Protein AF-A0A1L9B8S0-F1 (afdb_monomer)

Organism: NCBI:txid83449

Mean predicted aligned error: 11.16 Å

Radius of gyration: 23.56 Å; Cα contacts (8 Å, |Δi|>4): 70; chains: 1; bounding box: 47×34×76 Å

Solvent-accessible surface area (backbone atoms only — not comparable to full-atom values): 9279 Å² total; per-residue (Å²): 137,84,84,79,49,59,50,55,53,52,60,73,40,27,74,83,53,65,57,48,71,72,52,49,56,52,44,53,54,46,42,52,53,48,50,60,65,37,48,60,44,51,52,51,46,51,51,54,50,53,52,48,55,66,72,64,54,72,82,79,88,79,77,95,67,94,70,94,75,85,87,81,92,72,88,76,75,82,91,66,52,74,70,53,55,52,51,51,52,47,57,49,50,56,51,52,55,49,48,50,51,42,52,49,52,48,51,52,51,42,52,53,48,46,54,60,50,52,72,73,45,52,84,83,35,44,64,61,53,51,51,56,44,49,53,52,53,48,54,49,50,50,52,48,51,54,48,52,50,32,60,73,70,64,68,124

Sequence (156 aa):
MAFTSSLAVLLEHREELALTPPQVERFEQLDFTLREKNAVLQHELESLRAQARKNNRPWHGGYQGGGSHDVHGGKGGSMSGPADEDQQKLRRRERLERMEATLRAMQDNDSQAYLAAEELMTDAQKPRARELFSQERENLLEQLNAMHYQIRKGDY

pLDDT: mean 76.0, std 18.92, range [34.22, 93.69]

Structure (mmCIF, N/CA/C/O backbone):
data_AF-A0A1L9B8S0-F1
#
_entry.id   AF-A0A1L9B8S0-F1
#
loop_
_atom_site.group_PDB
_atom_site.id
_atom_site.type_symbol
_atom_site.label_atom_id
_atom_site.label_alt_id
_atom_site.label_comp_id
_atom_site.label_asym_id
_atom_site.label_entity_id
_atom_site.label_seq_id
_atom_site.pdbx_PDB_ins_code
_atom_site.Cartn_x
_atom_site.Cartn_y
_atom_site.Cartn_z
_atom_site.occupancy
_atom_site.B_iso_or_equiv
_atom_site.auth_seq_id
_atom_site.auth_comp_id
_atom_site.auth_asym_id
_atom_site.auth_atom_id
_atom_site.pdbx_PDB_model_num
ATOM 1 N N . MET A 1 1 ? -2.811 -8.227 -11.567 1.00 45.38 1 MET A N 1
ATOM 2 C CA . MET A 1 1 ? -2.557 -8.355 -10.120 1.00 45.38 1 MET A CA 1
ATOM 3 C C . MET A 1 1 ? -3.154 -7.133 -9.465 1.00 45.38 1 MET A C 1
ATOM 5 O O . MET A 1 1 ? -2.765 -6.034 -9.845 1.00 45.38 1 MET A O 1
ATOM 9 N N . ALA A 1 2 ? -4.154 -7.322 -8.609 1.00 55.81 2 ALA A N 1
ATOM 10 C CA . ALA A 1 2 ? -4.723 -6.242 -7.816 1.00 55.81 2 ALA A CA 1
ATOM 11 C C . ALA A 1 2 ? -3.904 -6.150 -6.526 1.00 55.81 2 ALA A C 1
ATOM 13 O O . ALA A 1 2 ? -3.724 -7.158 -5.852 1.00 55.81 2 ALA A O 1
ATOM 14 N N . PHE A 1 3 ? -3.352 -4.976 -6.247 1.00 65.62 3 PHE A N 1
ATOM 15 C CA . PHE A 1 3 ? -2.741 -4.675 -4.959 1.00 65.62 3 PHE A CA 1
ATOM 16 C C . PHE A 1 3 ? -3.883 -4.536 -3.952 1.00 65.62 3 PHE A C 1
ATOM 18 O O . PHE A 1 3 ? -4.705 -3.630 -4.102 1.00 65.62 3 PHE A O 1
ATOM 25 N N . THR A 1 4 ? -3.982 -5.447 -2.991 1.00 73.75 4 THR A N 1
ATOM 26 C CA . THR A 1 4 ? -4.880 -5.295 -1.844 1.00 73.75 4 THR A CA 1
ATOM 27 C C . THR A 1 4 ? -4.254 -4.285 -0.892 1.00 73.75 4 THR A C 1
ATOM 29 O O . THR A 1 4 ? -3.106 -4.444 -0.487 1.00 73.75 4 THR A O 1
ATOM 32 N N . SER A 1 5 ? -4.967 -3.194 -0.600 1.00 83.75 5 SER A N 1
ATOM 33 C CA . SER A 1 5 ? -4.507 -2.224 0.394 1.00 83.75 5 SER A CA 1
ATOM 34 C C . SER A 1 5 ? -4.571 -2.841 1.787 1.00 83.75 5 SER A C 1
ATOM 36 O O . SER A 1 5 ? -5.464 -3.638 2.084 1.00 83.75 5 SER A O 1
ATOM 38 N N . SER A 1 6 ? -3.670 -2.423 2.671 1.00 84.44 6 SER A N 1
ATOM 39 C CA . SER A 1 6 ? -3.733 -2.807 4.086 1.00 84.44 6 SER A CA 1
ATOM 40 C C . SER A 1 6 ? -5.081 -2.469 4.721 1.00 84.44 6 SER A C 1
ATOM 42 O O . SER A 1 6 ? -5.609 -3.238 5.520 1.00 84.44 6 SER A O 1
ATOM 44 N N . LEU A 1 7 ? -5.678 -1.342 4.328 1.00 88.19 7 LEU A N 1
ATOM 45 C CA . LEU A 1 7 ? -6.996 -0.929 4.802 1.00 88.19 7 LEU A CA 1
ATOM 46 C C . LEU A 1 7 ? -8.118 -1.854 4.332 1.00 88.19 7 LEU A C 1
ATOM 48 O O . LEU A 1 7 ? -9.012 -2.146 5.123 1.00 88.19 7 LEU A O 1
ATOM 52 N N . ALA A 1 8 ? -8.066 -2.348 3.091 1.00 89.12 8 ALA A N 1
ATOM 53 C CA . ALA A 1 8 ? -9.026 -3.339 2.614 1.00 89.12 8 ALA A CA 1
ATOM 54 C C . ALA A 1 8 ? -8.968 -4.611 3.471 1.00 89.12 8 ALA A C 1
ATOM 56 O O . ALA A 1 8 ? -10.008 -5.121 3.877 1.00 89.12 8 ALA A O 1
ATOM 57 N N . VAL A 1 9 ? -7.764 -5.053 3.840 1.00 89.38 9 VAL A N 1
ATOM 58 C CA . VAL A 1 9 ? -7.573 -6.230 4.698 1.00 89.38 9 VAL A CA 1
ATOM 59 C C . VAL A 1 9 ? -8.122 -5.977 6.105 1.00 89.38 9 VAL A C 1
ATOM 61 O O . VAL A 1 9 ? -8.872 -6.791 6.635 1.00 89.38 9 VAL A O 1
ATOM 64 N N . LEU A 1 10 ? -7.855 -4.816 6.708 1.00 89.12 10 LEU A N 1
ATOM 65 C CA . LEU A 1 10 ? -8.440 -4.483 8.015 1.00 89.12 10 LEU A CA 1
ATOM 66 C C . LEU A 1 10 ? -9.980 -4.410 7.974 1.00 89.12 10 LEU A C 1
ATOM 68 O O . LEU A 1 10 ? -10.636 -4.799 8.941 1.00 89.12 10 LEU A O 1
ATOM 72 N N . LEU A 1 11 ? -10.565 -3.942 6.866 1.00 91.69 11 LEU A N 1
ATOM 73 C CA . LEU A 1 11 ? -12.018 -3.900 6.651 1.00 91.69 11 LEU A CA 1
ATOM 74 C C . LEU A 1 11 ? -12.634 -5.293 6.435 1.00 91.69 11 LEU A C 1
ATOM 76 O O . LEU A 1 11 ? -13.765 -5.543 6.873 1.00 91.69 11 LEU A O 1
ATOM 80 N N . GLU A 1 12 ? -11.907 -6.206 5.791 1.00 91.81 12 GLU A N 1
ATOM 81 C CA . GLU A 1 12 ? -12.284 -7.619 5.669 1.00 91.81 12 GLU A CA 1
ATOM 82 C C . GLU A 1 12 ? -12.287 -8.305 7.042 1.00 91.81 12 GLU A C 1
ATOM 84 O O . GLU A 1 12 ? -13.239 -9.009 7.380 1.00 91.81 12 GLU A O 1
ATOM 89 N N . HIS A 1 13 ? -11.300 -7.996 7.886 1.00 91.19 13 HIS A N 1
ATOM 90 C CA . HIS A 1 13 ? -11.162 -8.515 9.251 1.00 91.19 13 HIS A CA 1
ATOM 91 C C . HIS A 1 13 ? -11.880 -7.665 10.320 1.00 91.19 13 HIS A C 1
ATOM 93 O O . HIS A 1 13 ? -11.565 -7.743 11.511 1.00 91.19 13 HIS A O 1
ATOM 99 N N . ARG A 1 14 ? -12.883 -6.861 9.939 1.00 91.69 14 ARG A N 1
ATOM 100 C CA . ARG A 1 14 ? -13.571 -5.935 10.862 1.00 91.69 14 ARG A CA 1
ATOM 101 C C . ARG A 1 14 ? -14.224 -6.616 12.069 1.00 91.69 14 ARG A C 1
ATOM 103 O O . ARG A 1 14 ? -14.230 -6.041 13.153 1.00 91.69 14 ARG A O 1
ATOM 110 N N . GLU A 1 15 ? -14.775 -7.818 11.888 1.00 90.19 15 GLU A N 1
ATOM 111 C CA . GLU A 1 15 ? -15.427 -8.575 12.967 1.00 90.19 15 GLU A CA 1
ATOM 112 C C . GLU A 1 15 ? -14.392 -9.125 13.948 1.00 90.19 15 GLU A C 1
ATOM 114 O O . GLU A 1 15 ? -14.571 -9.039 15.160 1.00 90.19 15 GLU A O 1
ATOM 119 N N . GLU A 1 16 ? -13.269 -9.612 13.422 1.00 90.75 16 GLU A N 1
ATOM 120 C CA . GLU A 1 16 ? -12.145 -10.121 14.205 1.00 90.75 16 GLU A CA 1
ATOM 121 C C . GLU A 1 16 ? -11.470 -9.019 15.029 1.00 90.75 16 GLU A C 1
ATOM 123 O O . GLU A 1 16 ? -11.091 -9.228 16.180 1.00 90.75 16 GLU A O 1
ATOM 128 N N . LEU A 1 17 ? -11.371 -7.819 14.459 1.00 90.69 17 LEU A N 1
ATOM 129 C CA . LEU A 1 17 ? -10.834 -6.633 15.123 1.00 90.69 17 LEU A CA 1
ATOM 130 C C . LEU A 1 17 ? -11.873 -5.917 15.999 1.00 90.69 17 LEU A C 1
ATOM 132 O O . LEU A 1 17 ? -11.556 -4.889 16.601 1.00 90.69 17 LEU A O 1
ATOM 136 N N . ALA A 1 18 ? -13.108 -6.425 16.065 1.00 92.56 18 ALA A N 1
ATOM 137 C CA . ALA A 1 18 ? -14.228 -5.788 16.752 1.00 92.56 18 ALA A CA 1
ATOM 138 C C . ALA A 1 18 ? 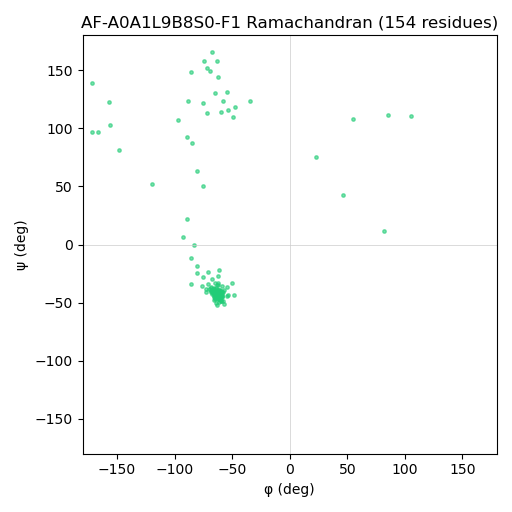-14.338 -4.284 16.421 1.00 92.56 18 ALA A C 1
ATOM 140 O O . ALA A 1 18 ? -14.514 -3.449 17.314 1.00 92.56 18 ALA A O 1
ATOM 141 N N . LEU A 1 19 ? -14.165 -3.922 15.141 1.00 91.25 19 LEU A N 1
ATOM 142 C CA . LEU A 1 19 ? -14.242 -2.531 14.702 1.00 91.25 19 LEU A CA 1
ATOM 143 C C . LEU A 1 19 ? -15.660 -2.010 14.909 1.00 91.25 19 LEU A C 1
ATOM 145 O O . LEU A 1 19 ? -16.648 -2.615 14.492 1.00 91.25 19 LEU A O 1
ATOM 149 N N . THR A 1 20 ? -15.757 -0.852 15.544 1.00 92.81 20 THR A N 1
ATOM 150 C CA . THR A 1 20 ? -17.036 -0.169 15.715 1.00 92.81 20 THR A CA 1
ATOM 151 C C . THR A 1 20 ? -17.509 0.409 14.374 1.00 92.81 20 THR A C 1
ATOM 153 O O . THR A 1 20 ? -16.676 0.792 13.549 1.00 92.81 20 THR A O 1
ATOM 156 N N . PRO A 1 21 ? -18.827 0.552 14.142 1.00 93.25 21 PRO A N 1
ATOM 157 C CA . PRO A 1 21 ? -19.348 1.187 12.929 1.00 93.25 21 PRO A CA 1
ATOM 158 C C . PRO A 1 21 ? -18.694 2.538 12.567 1.00 93.25 21 PRO A C 1
ATOM 160 O O . PRO A 1 21 ? -18.328 2.708 11.406 1.00 93.25 21 PRO A O 1
ATOM 163 N N . PRO A 1 22 ? -18.452 3.478 13.511 1.00 92.56 22 PRO A N 1
ATOM 164 C CA . PRO A 1 22 ? -17.747 4.716 13.178 1.00 92.56 22 PRO A CA 1
ATOM 165 C C . PRO A 1 22 ? -16.271 4.504 12.805 1.00 92.56 22 PRO A C 1
ATOM 167 O O . PRO A 1 22 ? -15.741 5.274 12.011 1.00 92.56 22 PRO A O 1
ATOM 170 N N . GLN A 1 23 ? -15.587 3.483 13.337 1.00 91.88 23 GLN A N 1
ATOM 171 C CA . GLN A 1 23 ? -14.223 3.150 12.898 1.00 91.88 23 GLN A CA 1
ATOM 172 C C . GLN A 1 23 ? -14.222 2.607 11.465 1.00 91.88 23 GLN A C 1
ATOM 174 O O . GLN A 1 23 ? -13.372 3.003 10.673 1.00 91.88 23 GLN A O 1
ATOM 179 N N . VAL A 1 24 ? -15.198 1.762 11.115 1.00 93.56 24 VAL A N 1
ATOM 180 C CA . VAL A 1 24 ? -15.353 1.223 9.754 1.00 93.56 24 VAL A CA 1
ATOM 181 C C . VAL A 1 24 ? -15.555 2.351 8.740 1.00 93.56 24 VAL A C 1
ATOM 183 O O . VAL A 1 24 ? -14.829 2.407 7.754 1.00 93.56 24 VAL A O 1
ATOM 186 N N . GLU A 1 25 ? -16.444 3.307 9.018 1.00 93.69 25 GLU A N 1
ATOM 187 C CA . GLU A 1 25 ? -16.673 4.455 8.127 1.00 93.69 25 GLU A CA 1
ATOM 188 C C . GLU A 1 25 ? -15.391 5.280 7.907 1.00 93.69 25 GLU A C 1
ATOM 190 O O . GLU A 1 25 ? -15.077 5.697 6.790 1.00 93.69 25 GLU A O 1
ATOM 195 N N . ARG A 1 26 ? -14.595 5.488 8.963 1.00 92.69 26 ARG A N 1
ATOM 196 C CA . ARG A 1 26 ? -13.302 6.177 8.842 1.00 92.69 26 ARG A CA 1
ATOM 197 C C . ARG A 1 26 ? -12.297 5.385 8.013 1.00 92.69 26 ARG A C 1
ATOM 199 O O . ARG A 1 26 ? -11.548 5.984 7.246 1.00 92.69 26 ARG A O 1
ATOM 206 N N . PHE A 1 27 ? -12.280 4.064 8.145 1.00 92.75 27 PHE A N 1
ATOM 207 C CA . PHE A 1 27 ? -11.385 3.200 7.377 1.00 92.75 27 PHE A CA 1
ATOM 208 C C . PHE A 1 27 ? -11.763 3.199 5.895 1.00 92.75 27 PHE A C 1
ATOM 210 O O . PHE A 1 27 ? -10.880 3.294 5.048 1.00 92.75 27 PHE A O 1
ATOM 217 N N . GLU A 1 28 ? -13.057 3.189 5.573 1.00 93.12 28 GLU A N 1
ATOM 218 C CA . GLU A 1 28 ? -13.549 3.324 4.198 1.00 93.12 28 GLU A CA 1
ATOM 219 C C . GLU A 1 28 ? -13.155 4.675 3.578 1.00 93.12 28 GLU A C 1
ATOM 221 O O . GLU A 1 28 ? -12.718 4.725 2.428 1.00 93.12 28 GLU A O 1
ATOM 226 N N . GLN A 1 29 ? -13.231 5.772 4.342 1.00 93.50 29 GLN A N 1
ATOM 227 C CA . GLN A 1 29 ? -12.768 7.097 3.896 1.00 93.50 29 GLN A CA 1
ATOM 228 C C . GLN A 1 29 ? -11.257 7.119 3.614 1.00 93.50 29 GLN A C 1
ATOM 230 O O . GLN A 1 29 ? -10.810 7.694 2.612 1.00 93.50 29 GLN A O 1
ATOM 235 N N . LEU A 1 30 ? -10.462 6.494 4.487 1.00 93.19 30 LEU A N 1
ATOM 236 C CA . LEU A 1 30 ? -9.018 6.372 4.297 1.00 93.19 30 LEU A CA 1
ATOM 237 C C . LEU A 1 30 ? -8.686 5.501 3.077 1.00 93.19 30 LEU A C 1
ATOM 239 O O . LEU A 1 30 ? -7.819 5.880 2.290 1.00 93.19 30 LEU A O 1
ATOM 243 N N . ASP A 1 31 ? -9.401 4.391 2.869 1.00 91.69 31 ASP A N 1
ATOM 244 C CA . ASP A 1 31 ? -9.196 3.504 1.718 1.00 91.69 31 ASP A CA 1
ATOM 245 C C . ASP A 1 31 ? -9.578 4.193 0.403 1.00 91.69 31 ASP A C 1
ATOM 247 O O . ASP A 1 31 ? -8.838 4.118 -0.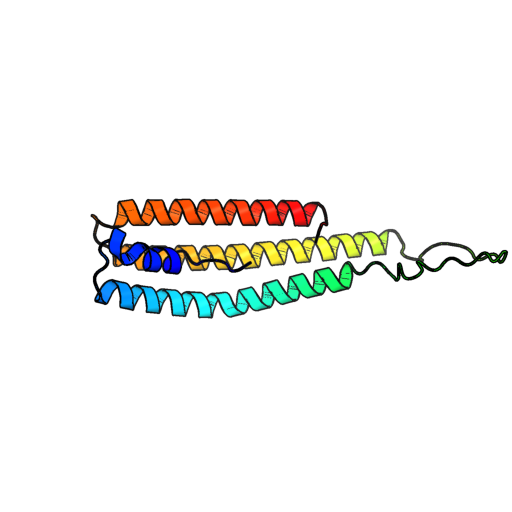577 1.00 91.69 31 ASP A O 1
ATOM 251 N N . PHE A 1 32 ? -10.674 4.955 0.387 1.00 91.75 32 PHE A N 1
ATOM 252 C CA . PHE A 1 32 ? -11.041 5.782 -0.761 1.00 91.75 32 PHE A CA 1
ATOM 253 C C . PHE A 1 32 ? -9.928 6.781 -1.114 1.00 91.75 32 PHE A C 1
ATOM 255 O O . PHE A 1 32 ? -9.476 6.838 -2.259 1.00 91.75 32 PHE A O 1
ATOM 262 N N . THR A 1 33 ? -9.415 7.502 -0.113 1.00 92.38 33 THR A N 1
ATOM 263 C CA . THR A 1 33 ? -8.322 8.472 -0.296 1.00 92.38 33 THR A CA 1
ATOM 264 C C . THR A 1 33 ? -7.039 7.794 -0.791 1.00 92.38 33 THR A C 1
ATOM 266 O O . THR A 1 33 ? -6.329 8.322 -1.650 1.00 92.38 33 THR A O 1
ATOM 269 N N . LEU A 1 34 ? -6.724 6.609 -0.262 1.00 91.06 34 LEU A N 1
ATOM 270 C CA . LEU A 1 34 ? -5.577 5.813 -0.688 1.00 91.06 34 LEU A CA 1
ATOM 271 C C . LEU A 1 34 ? -5.709 5.386 -2.155 1.00 91.06 34 LEU A C 1
ATOM 273 O O . LEU A 1 34 ? -4.746 5.505 -2.916 1.00 91.06 34 LEU A O 1
ATOM 277 N N . ARG A 1 35 ? -6.896 4.934 -2.574 1.00 89.75 35 ARG A N 1
ATOM 278 C CA . ARG A 1 35 ? -7.175 4.570 -3.970 1.00 89.75 35 ARG A CA 1
ATOM 279 C C . ARG A 1 35 ? -7.011 5.761 -4.905 1.00 89.75 35 ARG A C 1
ATOM 281 O O . ARG A 1 35 ? -6.387 5.601 -5.949 1.00 89.75 35 ARG A O 1
ATOM 288 N N . GLU A 1 36 ? -7.491 6.945 -4.530 1.00 90.88 36 GLU A N 1
ATOM 289 C CA . GLU A 1 36 ? -7.298 8.161 -5.332 1.00 90.88 36 GLU A CA 1
ATOM 290 C C . GLU A 1 36 ? -5.814 8.510 -5.500 1.00 90.88 36 GLU A C 1
ATOM 292 O O . GLU A 1 36 ? -5.353 8.735 -6.622 1.00 90.88 36 GLU A O 1
ATOM 297 N N . LYS A 1 37 ? -5.033 8.481 -4.411 1.00 88.25 37 LYS A N 1
ATOM 298 C CA . LYS A 1 37 ? -3.580 8.721 -4.466 1.00 88.25 37 LYS A CA 1
ATOM 299 C C . LYS A 1 37 ? -2.862 7.692 -5.339 1.00 88.25 37 LYS A C 1
ATOM 301 O O . LYS A 1 37 ? -1.968 8.039 -6.112 1.00 88.25 37 LYS A O 1
ATOM 306 N N . ASN A 1 38 ? -3.260 6.428 -5.234 1.00 89.00 38 ASN A N 1
ATOM 307 C CA . ASN A 1 38 ? -2.629 5.337 -5.962 1.00 89.00 38 ASN A CA 1
ATOM 308 C C . ASN A 1 38 ? -3.103 5.222 -7.417 1.00 89.00 38 ASN A C 1
ATOM 310 O O . ASN A 1 38 ? -2.382 4.630 -8.214 1.00 89.00 38 ASN A O 1
ATOM 314 N N . ALA A 1 39 ? -4.240 5.805 -7.807 1.00 89.19 39 ALA A N 1
ATOM 315 C CA . ALA A 1 39 ? -4.741 5.747 -9.183 1.00 89.19 39 ALA A CA 1
ATOM 316 C C . ALA A 1 39 ? -3.740 6.342 -10.189 1.00 89.19 39 ALA A C 1
ATOM 318 O O . ALA A 1 39 ? -3.451 5.737 -11.221 1.00 89.19 39 ALA A O 1
ATOM 319 N N . VAL A 1 40 ? -3.142 7.493 -9.862 1.00 89.06 40 VAL A N 1
ATOM 320 C CA . VAL A 1 40 ? -2.130 8.141 -10.716 1.00 89.06 40 VAL A CA 1
ATOM 321 C C . VAL A 1 40 ? -0.888 7.256 -10.864 1.00 89.06 40 VAL A C 1
ATOM 323 O O . VAL A 1 40 ? -0.389 7.061 -11.972 1.00 89.06 40 VAL A O 1
ATOM 326 N N . LEU A 1 41 ? -0.430 6.664 -9.759 1.00 87.88 41 LEU A N 1
ATOM 327 C CA . LEU A 1 41 ? 0.729 5.769 -9.738 1.00 87.88 41 LEU A CA 1
ATOM 328 C C . LEU A 1 41 ? 0.455 4.465 -10.503 1.00 87.88 41 LEU A C 1
ATOM 330 O O . LEU A 1 41 ? 1.314 3.975 -11.232 1.00 87.88 41 LEU A O 1
ATOM 334 N N . GLN A 1 42 ? -0.760 3.923 -10.408 1.00 86.88 42 GLN A N 1
ATOM 335 C CA . GLN A 1 42 ? -1.178 2.750 -11.177 1.00 86.88 42 GLN A CA 1
ATOM 336 C C . GLN A 1 42 ? -1.171 3.031 -12.683 1.00 86.88 42 GLN A C 1
ATOM 338 O O . GLN A 1 42 ? -0.656 2.214 -13.449 1.00 86.88 42 GLN A O 1
ATOM 343 N N . HIS A 1 43 ? -1.670 4.194 -13.108 1.00 88.19 43 HIS A N 1
ATOM 344 C CA . HIS A 1 43 ? -1.601 4.610 -14.509 1.00 88.19 43 HIS A CA 1
ATOM 345 C C . HIS A 1 43 ? -0.157 4.775 -14.996 1.00 88.19 43 HIS A C 1
ATOM 347 O O . HIS A 1 43 ? 0.177 4.325 -16.096 1.00 88.19 43 HIS A O 1
ATOM 353 N N . GLU A 1 44 ? 0.721 5.371 -14.185 1.00 87.50 44 GLU A N 1
ATOM 354 C CA . GLU A 1 44 ? 2.145 5.480 -14.513 1.00 87.50 44 GLU A CA 1
ATOM 355 C C . GLU A 1 44 ? 2.776 4.091 -14.687 1.00 87.50 44 GLU A C 1
ATOM 357 O O . GLU A 1 44 ? 3.400 3.813 -15.715 1.00 87.50 44 GLU A O 1
ATOM 362 N N . LEU A 1 45 ? 2.538 3.182 -13.741 1.00 85.44 45 LEU A N 1
ATOM 363 C CA . LEU A 1 45 ? 3.030 1.808 -13.779 1.00 85.44 45 LEU A CA 1
ATOM 364 C C . LEU A 1 45 ? 2.552 1.055 -15.030 1.00 85.44 45 LEU A C 1
ATOM 366 O O . LEU A 1 45 ? 3.331 0.352 -15.681 1.00 85.44 45 LEU A O 1
ATOM 370 N N . GLU A 1 46 ? 1.274 1.194 -15.383 1.00 86.31 46 GLU A N 1
ATOM 371 C CA . GLU A 1 46 ? 0.698 0.579 -16.578 1.00 86.31 46 GLU A CA 1
ATOM 372 C C . GLU A 1 46 ? 1.319 1.149 -17.858 1.00 86.31 46 GLU A C 1
ATOM 374 O O . GLU A 1 46 ? 1.687 0.389 -18.759 1.00 86.31 46 GLU A O 1
ATOM 379 N N . SER A 1 47 ? 1.547 2.464 -17.908 1.00 87.94 47 SER A N 1
ATOM 380 C CA . SER A 1 47 ? 2.222 3.111 -19.034 1.00 87.94 47 SER A CA 1
ATOM 381 C C . SER A 1 47 ? 3.662 2.606 -19.212 1.00 87.94 47 SER A C 1
ATOM 383 O O . SER A 1 47 ? 4.074 2.287 -20.332 1.00 87.94 47 SER A O 1
ATOM 385 N N . LEU A 1 48 ? 4.413 2.441 -18.116 1.00 83.12 48 LEU A N 1
ATOM 386 C CA . LEU A 1 48 ? 5.781 1.920 -18.129 1.00 83.12 48 LEU A CA 1
ATOM 387 C C . LEU A 1 48 ? 5.801 0.452 -18.580 1.00 83.12 48 LEU A C 1
ATOM 389 O O . LEU A 1 48 ? 6.631 0.067 -19.408 1.00 83.12 48 LEU A O 1
ATOM 393 N N . ARG A 1 49 ? 4.842 -0.365 -18.128 1.00 78.12 49 ARG A N 1
ATOM 394 C CA . ARG A 1 49 ? 4.676 -1.754 -18.595 1.00 78.12 49 ARG A CA 1
ATOM 395 C C . ARG A 1 49 ? 4.321 -1.834 -20.081 1.00 78.12 49 ARG A C 1
ATOM 397 O O . ARG A 1 49 ? 4.886 -2.659 -20.801 1.00 78.12 49 ARG A O 1
ATOM 404 N N . ALA A 1 50 ? 3.433 -0.972 -20.571 1.00 80.81 50 ALA A N 1
ATOM 405 C CA . ALA A 1 50 ? 3.072 -0.917 -21.987 1.00 80.81 50 ALA A CA 1
ATOM 406 C C . ALA A 1 50 ? 4.275 -0.532 -22.868 1.00 80.81 50 ALA A C 1
ATOM 408 O O . ALA A 1 50 ? 4.512 -1.146 -23.912 1.00 80.81 50 ALA A O 1
ATOM 409 N N . GLN A 1 51 ? 5.090 0.428 -22.419 1.00 76.06 51 GLN A N 1
ATOM 410 C CA . GLN A 1 51 ? 6.344 0.790 -23.084 1.00 76.06 51 GLN A CA 1
ATOM 411 C C . GLN A 1 51 ? 7.348 -0.369 -23.083 1.00 76.06 51 GLN A C 1
ATOM 413 O O . GLN A 1 51 ? 8.012 -0.600 -24.094 1.00 76.06 51 GLN A O 1
ATOM 418 N N . ALA A 1 52 ? 7.435 -1.137 -21.990 1.00 68.38 52 ALA A N 1
ATOM 419 C CA . ALA A 1 52 ? 8.266 -2.336 -21.938 1.00 68.38 52 ALA A CA 1
ATOM 420 C C . ALA A 1 52 ? 7.840 -3.354 -23.005 1.00 68.38 52 ALA A C 1
ATO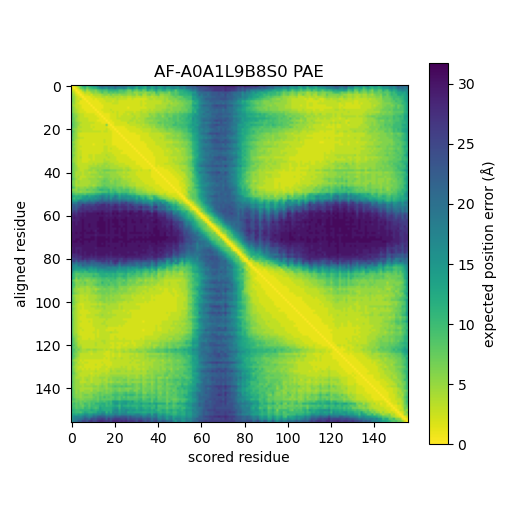M 422 O O . ALA A 1 52 ? 8.681 -3.783 -23.787 1.00 68.38 52 ALA A O 1
ATOM 423 N N . ARG A 1 53 ? 6.540 -3.654 -23.117 1.00 65.75 53 ARG A N 1
ATOM 424 C CA . ARG A 1 53 ? 5.997 -4.570 -24.138 1.00 65.75 53 ARG A CA 1
ATOM 425 C C . ARG A 1 53 ? 6.261 -4.109 -25.570 1.00 65.75 53 ARG A C 1
ATOM 427 O O . ARG A 1 53 ? 6.564 -4.927 -26.432 1.00 65.75 53 ARG A O 1
ATOM 434 N N . LYS A 1 54 ? 6.164 -2.803 -25.836 1.00 61.91 54 LYS A N 1
ATOM 435 C CA . LYS A 1 54 ? 6.434 -2.244 -27.170 1.00 61.91 54 LYS A CA 1
ATOM 436 C C . LYS A 1 54 ? 7.916 -2.353 -27.548 1.00 61.91 54 LYS A C 1
ATOM 438 O O . LYS A 1 54 ? 8.215 -2.633 -28.704 1.00 61.91 54 LYS A O 1
ATOM 443 N N . ASN A 1 55 ? 8.811 -2.185 -26.574 1.00 57.41 55 ASN A N 1
ATOM 444 C CA . ASN A 1 55 ? 10.260 -2.284 -26.761 1.00 57.41 55 ASN A CA 1
ATOM 445 C C . ASN A 1 55 ? 10.768 -3.737 -26.785 1.00 57.41 55 ASN A C 1
ATOM 447 O O . ASN A 1 55 ? 11.806 -3.994 -27.380 1.00 57.41 55 ASN A O 1
ATOM 451 N N . ASN A 1 56 ? 10.043 -4.675 -26.163 1.00 50.53 56 ASN A N 1
ATOM 452 C CA . ASN A 1 56 ? 10.370 -6.105 -26.144 1.00 50.53 56 ASN A CA 1
ATOM 453 C C . ASN A 1 56 ? 9.697 -6.898 -27.273 1.00 50.53 56 ASN A C 1
ATOM 455 O O . ASN A 1 56 ? 9.779 -8.123 -27.269 1.00 50.53 56 ASN A O 1
ATOM 459 N N . ARG A 1 57 ? 9.014 -6.242 -28.227 1.00 49.69 57 ARG A N 1
ATOM 460 C CA . ARG A 1 57 ? 8.485 -6.929 -29.411 1.00 49.69 57 ARG A CA 1
ATOM 461 C C . ARG A 1 57 ? 9.661 -7.560 -30.161 1.00 49.69 57 ARG A C 1
ATOM 463 O O . ARG A 1 57 ? 10.469 -6.812 -30.716 1.00 49.69 57 ARG A O 1
ATOM 470 N N . PRO A 1 58 ? 9.749 -8.900 -30.236 1.00 43.62 58 PRO A N 1
ATOM 471 C CA . PRO A 1 58 ? 10.653 -9.533 -31.174 1.00 43.62 58 PRO A CA 1
ATOM 472 C C . PRO A 1 58 ? 10.242 -9.034 -32.556 1.00 43.62 58 PRO A C 1
ATOM 474 O O . PRO A 1 58 ? 9.074 -9.136 -32.941 1.00 43.62 58 PRO A O 1
ATOM 477 N N . TRP A 1 59 ? 11.179 -8.434 -33.279 1.00 40.78 59 TRP A N 1
ATOM 478 C CA . TRP A 1 59 ? 11.024 -8.161 -34.699 1.00 40.78 59 TRP A CA 1
ATOM 479 C C . TRP A 1 59 ? 10.558 -9.453 -35.391 1.00 40.78 59 TRP A C 1
ATOM 481 O O . TRP A 1 59 ? 11.299 -10.425 -35.423 1.00 40.78 59 TRP A O 1
ATOM 491 N N . HIS A 1 60 ? 9.304 -9.482 -35.851 1.00 39.38 60 HIS A N 1
ATOM 492 C CA . HIS A 1 60 ? 8.696 -10.477 -36.743 1.00 39.38 60 HIS A CA 1
ATOM 493 C C . HIS A 1 60 ? 9.356 -11.874 -36.793 1.00 39.38 60 HIS A C 1
ATOM 495 O O . HIS A 1 60 ? 9.939 -12.266 -37.798 1.00 39.38 60 HIS A O 1
ATOM 501 N N . GLY A 1 61 ? 9.148 -12.685 -35.754 1.00 37.50 61 GLY A N 1
ATOM 502 C CA . GLY A 1 61 ? 9.211 -14.148 -35.854 1.00 37.50 61 GLY A CA 1
ATOM 503 C C . GLY A 1 61 ? 7.898 -14.692 -36.416 1.00 37.50 61 GLY A C 1
ATOM 504 O O . GLY A 1 61 ? 7.144 -15.347 -35.708 1.00 37.50 61 GLY A O 1
ATOM 505 N N . GLY A 1 62 ? 7.572 -14.326 -37.654 1.00 37.16 62 GLY A N 1
ATOM 506 C CA . GLY A 1 62 ? 6.287 -14.623 -38.280 1.00 37.16 62 GLY A CA 1
ATOM 507 C C . GLY A 1 62 ? 6.406 -15.465 -39.539 1.00 37.16 62 GLY A C 1
ATOM 508 O O . GLY A 1 62 ? 5.849 -15.044 -40.536 1.00 37.16 62 GLY A O 1
ATOM 509 N N . TYR A 1 63 ? 7.100 -16.609 -39.508 1.00 36.72 63 TYR A N 1
ATOM 510 C CA . TYR A 1 63 ? 6.950 -17.671 -40.517 1.00 36.72 63 TYR A CA 1
ATOM 511 C C . TYR A 1 63 ? 7.199 -19.053 -39.888 1.00 36.72 63 TYR A C 1
ATOM 513 O O . TYR A 1 63 ? 8.274 -19.631 -40.004 1.00 36.72 63 TYR A O 1
ATOM 521 N N . GLN A 1 64 ? 6.177 -19.604 -39.226 1.00 40.22 64 GLN A N 1
ATOM 522 C CA . GLN A 1 64 ? 5.947 -21.050 -39.264 1.00 40.22 64 GLN A CA 1
ATOM 523 C C . GLN A 1 64 ? 5.033 -21.310 -40.459 1.00 40.22 64 GLN A C 1
ATOM 525 O O . GLN A 1 64 ? 3.815 -21.194 -40.373 1.00 40.22 64 GLN A O 1
ATOM 530 N N . GLY A 1 65 ? 5.643 -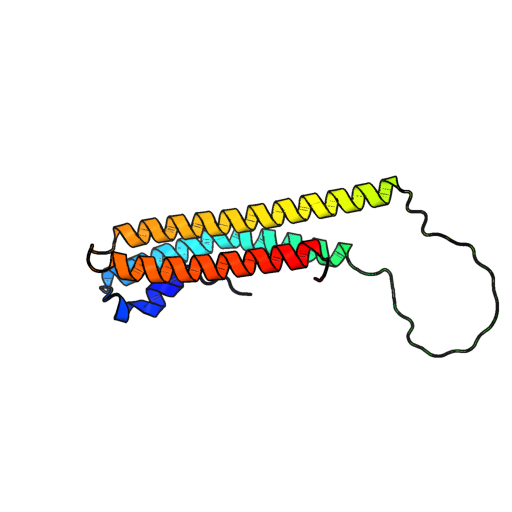21.594 -41.600 1.00 34.38 65 GLY A N 1
ATOM 531 C CA . GLY A 1 65 ? 4.955 -22.023 -42.807 1.00 34.38 65 GLY A CA 1
ATOM 532 C C . GLY A 1 65 ? 5.959 -22.790 -43.641 1.00 34.38 65 GLY A C 1
ATOM 533 O O . GLY A 1 65 ? 6.864 -22.191 -44.211 1.00 34.38 65 GLY A O 1
ATOM 534 N N . GLY A 1 66 ? 5.853 -24.118 -43.621 1.00 41.47 66 GLY A N 1
ATOM 535 C CA . GLY A 1 66 ? 6.703 -25.002 -44.405 1.00 41.47 66 GLY A CA 1
ATOM 536 C C . GLY A 1 66 ? 6.664 -24.625 -45.883 1.00 41.47 66 GLY A C 1
ATOM 537 O O . GLY A 1 66 ? 5.599 -24.445 -46.465 1.00 41.47 66 GLY A O 1
ATOM 538 N N . GLY A 1 67 ? 7.841 -24.506 -46.479 1.00 34.28 67 GLY A N 1
ATOM 539 C CA . GLY A 1 67 ? 7.995 -24.191 -47.887 1.00 34.28 67 GLY A CA 1
ATOM 540 C C . GLY A 1 67 ? 9.455 -24.326 -48.258 1.00 34.28 67 GLY A C 1
ATOM 541 O O . GLY A 1 67 ? 10.249 -23.426 -48.015 1.00 34.28 67 GLY A O 1
ATOM 542 N N . SER A 1 68 ? 9.803 -25.488 -48.801 1.00 45.00 68 SER A N 1
ATOM 543 C CA . SER A 1 68 ? 11.051 -25.697 -49.523 1.00 45.00 68 SER A CA 1
ATOM 544 C C . SER A 1 68 ? 11.154 -24.636 -50.617 1.00 45.00 68 SER A C 1
ATOM 546 O O . SER A 1 68 ? 10.317 -24.639 -51.515 1.00 45.00 68 SER A O 1
ATOM 548 N N . HIS A 1 69 ? 12.137 -23.740 -50.553 1.00 36.34 69 HIS A N 1
ATOM 549 C CA . HIS A 1 69 ? 12.626 -23.056 -51.745 1.00 36.34 69 HIS A CA 1
ATOM 550 C C . HIS A 1 69 ? 14.050 -22.538 -51.538 1.00 36.34 69 HIS A C 1
ATOM 552 O O . HIS A 1 69 ? 14.352 -21.792 -50.606 1.00 36.34 69 HIS A O 1
ATOM 558 N N . ASP A 1 70 ? 14.908 -23.002 -52.432 1.00 39.22 70 ASP A N 1
ATOM 559 C CA . ASP A 1 70 ? 16.312 -22.682 -52.573 1.00 39.22 70 ASP A CA 1
ATOM 560 C C . ASP A 1 70 ? 16.586 -21.203 -52.904 1.00 39.22 70 ASP A C 1
ATOM 562 O O . ASP A 1 70 ? 15.767 -20.506 -53.501 1.00 39.22 70 ASP A O 1
ATOM 566 N N . VAL A 1 71 ? 17.824 -20.810 -52.579 1.00 46.06 71 VAL A N 1
ATOM 567 C CA . VAL A 1 71 ? 18.663 -19.753 -53.177 1.00 46.06 71 VAL A CA 1
ATOM 568 C C . VAL A 1 71 ? 18.112 -18.319 -53.272 1.00 46.06 71 VAL A C 1
ATOM 570 O O . VAL A 1 71 ? 17.375 -17.965 -54.178 1.00 46.06 71 VAL A O 1
ATOM 573 N N . HIS A 1 72 ? 18.655 -17.418 -52.443 1.00 35.94 72 HIS A N 1
ATOM 574 C CA . HIS A 1 72 ? 19.467 -16.289 -52.927 1.00 35.94 72 HIS A CA 1
ATOM 575 C C . HIS A 1 72 ? 20.136 -15.538 -51.768 1.00 35.94 72 HIS A C 1
ATOM 577 O O . HIS A 1 72 ? 19.562 -15.326 -50.703 1.00 35.94 72 HIS A O 1
ATOM 583 N N . GLY A 1 73 ? 21.396 -15.163 -51.997 1.00 39.78 73 GLY A N 1
ATOM 584 C CA . GLY A 1 73 ? 22.255 -14.484 -51.041 1.00 39.78 73 GLY A CA 1
ATOM 585 C C . GLY A 1 73 ? 21.744 -13.113 -50.603 1.00 39.78 73 GLY A C 1
ATOM 586 O O . GLY A 1 73 ? 21.236 -12.324 -51.393 1.00 39.78 73 GLY A O 1
ATOM 587 N N . GLY A 1 74 ? 21.983 -12.817 -49.332 1.00 35.12 74 GLY A N 1
ATOM 588 C CA . GLY A 1 74 ? 21.764 -11.511 -48.737 1.00 35.12 74 GLY A CA 1
ATOM 589 C C . GLY A 1 74 ? 22.441 -11.452 -47.378 1.00 35.12 74 GLY A C 1
ATOM 590 O O . GLY A 1 74 ? 21.895 -11.923 -46.388 1.00 35.12 74 GLY A O 1
ATOM 591 N N . LYS A 1 75 ? 23.653 -10.886 -47.356 1.00 39.91 75 LYS A N 1
ATOM 592 C CA . LYS A 1 75 ? 24.278 -10.245 -46.186 1.00 39.91 75 LYS A CA 1
ATOM 593 C C . LYS A 1 75 ? 23.170 -9.562 -45.360 1.00 39.91 75 LYS A C 1
ATOM 595 O O . LYS A 1 75 ? 22.403 -8.794 -45.919 1.00 39.91 75 LYS A O 1
ATOM 600 N N . GLY A 1 76 ? 22.973 -9.841 -44.081 1.00 34.22 76 GLY A N 1
ATOM 601 C CA . GLY A 1 76 ? 23.988 -9.880 -43.042 1.00 34.22 76 GLY A CA 1
ATOM 602 C C . GLY A 1 76 ? 23.819 -8.624 -42.188 1.00 34.22 76 GLY A C 1
ATOM 603 O O . GLY A 1 76 ? 24.104 -7.532 -42.661 1.00 34.22 76 GLY A O 1
ATOM 604 N N . GLY A 1 77 ? 23.371 -8.819 -40.945 1.00 39.41 77 GLY A N 1
ATOM 605 C CA . GLY A 1 77 ? 23.517 -7.872 -39.840 1.00 39.41 77 GLY A CA 1
ATOM 606 C C . GLY A 1 77 ? 22.453 -6.780 -39.741 1.00 39.41 77 GLY A C 1
ATOM 607 O O . GLY A 1 77 ? 22.456 -5.825 -40.510 1.00 39.41 77 GLY A O 1
ATOM 608 N N . SER A 1 78 ? 21.616 -6.856 -38.702 1.00 43.22 78 SER A N 1
ATOM 609 C CA . SER A 1 78 ? 21.048 -5.647 -38.097 1.00 43.22 78 SER A CA 1
ATOM 610 C C . SER A 1 78 ? 22.177 -4.638 -37.869 1.00 43.22 78 SER A C 1
ATOM 612 O O . SER A 1 78 ? 23.117 -4.924 -37.132 1.00 43.22 78 SER A O 1
ATOM 614 N N . MET A 1 79 ? 22.096 -3.467 -38.503 1.00 42.97 79 MET A N 1
ATOM 615 C CA . MET A 1 79 ? 23.019 -2.343 -38.301 1.00 42.97 79 MET A CA 1
ATOM 616 C C . MET A 1 79 ? 22.740 -1.608 -36.980 1.00 42.97 79 MET A C 1
ATOM 618 O O . MET A 1 79 ? 22.578 -0.394 -36.960 1.00 42.97 79 MET A O 1
ATOM 622 N N . SER A 1 80 ? 22.646 -2.336 -35.871 1.00 49.72 80 SER A N 1
ATOM 623 C CA . SER A 1 80 ? 22.654 -1.737 -34.536 1.00 49.72 80 SER A CA 1
ATOM 624 C C . SER A 1 80 ? 24.083 -1.842 -34.025 1.00 49.72 80 SER A C 1
ATOM 626 O O . SER A 1 80 ? 24.567 -2.939 -33.758 1.00 49.72 80 SER A O 1
ATOM 628 N N . GLY A 1 81 ? 24.806 -0.723 -33.981 1.00 46.97 81 GLY A N 1
ATOM 629 C CA . GLY A 1 81 ? 26.162 -0.716 -33.432 1.00 46.97 81 GLY A CA 1
ATOM 630 C C . GLY A 1 81 ? 26.148 -0.986 -31.918 1.00 46.97 81 GLY A C 1
ATOM 631 O O . GLY A 1 81 ? 25.103 -0.825 -31.285 1.00 46.97 81 GLY A O 1
ATOM 632 N N . PRO A 1 82 ? 27.298 -1.306 -31.293 1.00 56.97 82 PRO A N 1
ATOM 633 C CA . PRO A 1 82 ? 27.405 -1.484 -29.837 1.00 56.97 82 PRO A CA 1
ATOM 634 C C . PRO A 1 82 ? 26.797 -0.317 -29.035 1.00 56.97 82 PRO A C 1
ATOM 636 O O . PRO A 1 82 ? 26.178 -0.516 -27.993 1.00 56.97 82 PRO A O 1
ATOM 639 N N . ALA A 1 83 ? 26.893 0.903 -29.575 1.00 60.06 83 ALA A N 1
ATOM 640 C CA . ALA A 1 83 ? 26.321 2.110 -28.984 1.00 60.06 83 ALA A CA 1
ATOM 641 C C . ALA A 1 83 ? 24.777 2.104 -28.917 1.00 60.06 83 ALA A C 1
ATOM 643 O O . ALA A 1 83 ? 24.211 2.633 -27.960 1.00 60.06 83 ALA A O 1
ATOM 644 N N . ASP A 1 84 ? 24.089 1.490 -29.886 1.00 65.81 84 ASP A N 1
ATOM 645 C CA . ASP A 1 84 ? 22.623 1.396 -29.891 1.00 65.81 84 ASP A CA 1
ATOM 646 C C . ASP A 1 84 ? 22.126 0.335 -28.901 1.00 65.81 84 ASP A C 1
ATOM 648 O O . ASP A 1 84 ? 21.099 0.528 -28.244 1.00 65.81 84 ASP A O 1
ATOM 652 N N . GLU A 1 85 ? 22.865 -0.768 -28.743 1.00 66.50 85 GLU A N 1
ATOM 653 C CA . GLU A 1 85 ? 22.573 -1.781 -27.723 1.00 66.50 85 GLU A CA 1
ATOM 654 C C . GLU A 1 85 ? 22.747 -1.226 -26.307 1.00 66.50 85 GLU A C 1
ATOM 656 O O . GLU A 1 85 ? 21.904 -1.459 -25.436 1.00 66.50 85 GLU A O 1
ATOM 661 N N . ASP A 1 86 ? 23.807 -0.455 -26.070 1.00 74.31 86 ASP A N 1
ATOM 662 C CA . ASP A 1 86 ? 24.063 0.148 -24.765 1.00 74.31 86 ASP A CA 1
ATOM 663 C C . ASP A 1 86 ? 23.016 1.215 -24.417 1.00 74.31 86 ASP A C 1
ATOM 665 O O . ASP A 1 86 ? 22.510 1.238 -23.290 1.00 74.31 86 ASP A O 1
ATOM 669 N N . GLN A 1 87 ? 22.573 2.022 -25.388 1.00 76.06 87 GLN A N 1
ATOM 670 C CA . GLN A 1 87 ? 21.442 2.934 -25.184 1.00 76.06 87 GLN A CA 1
ATOM 671 C C . GLN A 1 87 ? 20.137 2.196 -24.862 1.00 76.06 87 GLN A C 1
ATOM 673 O O . GLN A 1 87 ? 19.363 2.649 -24.014 1.00 76.06 87 GLN A O 1
ATOM 678 N N . GLN A 1 88 ? 19.863 1.062 -25.510 1.00 74.62 88 GLN A N 1
ATOM 679 C CA . GLN A 1 88 ? 18.670 0.265 -25.210 1.00 74.62 88 GLN A CA 1
ATOM 680 C C . GLN A 1 88 ? 18.724 -0.350 -23.806 1.00 74.62 88 GLN A C 1
ATOM 682 O O . GLN A 1 88 ? 17.715 -0.334 -23.092 1.00 74.62 88 GLN A O 1
ATOM 687 N N . LYS A 1 89 ? 19.896 -0.830 -23.371 1.00 77.00 89 LYS A N 1
ATOM 688 C CA . LYS A 1 89 ? 20.113 -1.320 -21.999 1.00 77.00 89 LYS A CA 1
ATOM 689 C C . LYS A 1 89 ? 19.896 -0.213 -20.968 1.00 77.00 89 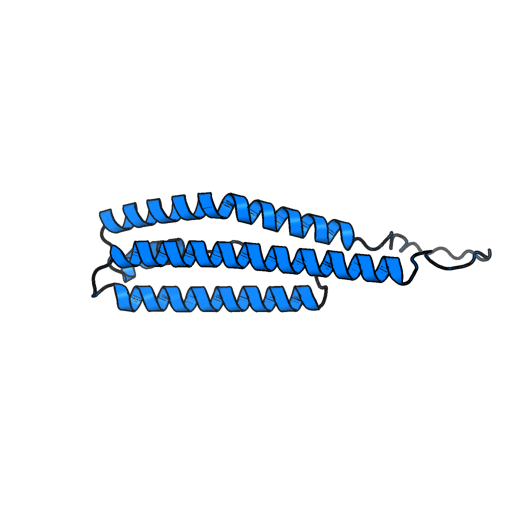LYS A C 1
ATOM 691 O O . LYS A 1 89 ? 19.214 -0.454 -19.971 1.00 77.00 89 LYS A O 1
ATOM 696 N N . LEU A 1 90 ? 20.400 0.995 -21.227 1.00 81.12 90 LEU A N 1
ATOM 697 C CA . LEU A 1 90 ? 20.194 2.159 -20.360 1.00 81.12 90 LEU A CA 1
ATOM 698 C C . LEU A 1 90 ? 18.707 2.522 -20.243 1.00 81.12 90 LEU A C 1
ATOM 700 O O . LEU A 1 90 ? 18.185 2.569 -19.133 1.00 81.12 90 LEU A O 1
ATOM 704 N N . ARG A 1 91 ? 17.979 2.643 -21.363 1.00 81.75 91 ARG A N 1
ATOM 705 C CA . ARG A 1 91 ? 16.526 2.919 -21.335 1.00 81.75 91 ARG A CA 1
ATOM 706 C C . ARG A 1 91 ? 15.722 1.814 -20.656 1.00 81.75 91 ARG A C 1
ATOM 708 O O . ARG A 1 91 ? 14.670 2.079 -20.071 1.00 81.75 91 ARG A O 1
ATOM 715 N N . ARG A 1 92 ? 16.159 0.553 -20.769 1.00 78.31 92 ARG A N 1
ATOM 716 C CA . ARG A 1 92 ? 15.560 -0.551 -20.011 1.00 78.31 92 ARG A CA 1
ATOM 717 C C . ARG A 1 92 ? 15.779 -0.315 -18.523 1.00 78.31 92 ARG A C 1
ATOM 719 O O . ARG A 1 92 ? 14.795 -0.315 -17.800 1.00 78.31 92 ARG A O 1
ATOM 726 N N . ARG A 1 93 ? 17.014 -0.068 -18.087 1.00 80.50 93 ARG A N 1
ATOM 727 C CA . ARG A 1 93 ? 17.349 0.167 -16.679 1.00 80.50 93 ARG A CA 1
ATOM 728 C C . ARG A 1 93 ? 16.572 1.341 -16.077 1.00 80.50 93 ARG A C 1
ATOM 730 O O . ARG A 1 93 ? 15.899 1.137 -15.076 1.00 80.50 93 ARG A O 1
ATOM 737 N N . GLU A 1 94 ? 16.572 2.504 -16.724 1.00 85.31 94 GLU A N 1
ATOM 738 C CA . GLU A 1 94 ? 15.834 3.691 -16.257 1.00 85.31 94 GLU A CA 1
ATOM 739 C C . GLU A 1 94 ? 14.335 3.415 -16.087 1.00 85.31 94 GLU A C 1
ATOM 741 O O . GLU A 1 94 ? 13.703 3.869 -15.136 1.00 85.31 94 GLU A O 1
ATOM 746 N N . ARG A 1 95 ? 13.743 2.636 -16.999 1.00 83.12 95 ARG A N 1
ATOM 747 C CA . ARG A 1 95 ? 12.333 2.248 -16.901 1.00 83.12 95 ARG A CA 1
ATOM 748 C C . ARG A 1 95 ? 12.070 1.355 -15.692 1.00 83.12 95 ARG A C 1
ATOM 750 O O . ARG A 1 95 ? 11.046 1.527 -15.041 1.00 83.12 95 ARG A O 1
ATOM 757 N N . LEU A 1 96 ? 12.966 0.411 -15.407 1.00 80.50 96 LEU A N 1
ATOM 758 C CA . LEU A 1 96 ? 12.843 -0.462 -14.238 1.00 80.50 96 LEU A CA 1
ATOM 759 C C . LEU A 1 96 ? 12.983 0.333 -12.940 1.00 80.50 96 LEU A C 1
ATOM 761 O O . LEU A 1 96 ? 12.173 0.150 -12.040 1.00 80.50 96 LEU A O 1
ATOM 765 N N . GLU A 1 97 ? 13.941 1.259 -12.888 1.00 85.75 97 GLU A N 1
ATOM 766 C CA . GLU A 1 97 ? 14.130 2.168 -11.753 1.00 85.75 97 GLU A CA 1
ATOM 767 C C . GLU A 1 97 ? 12.881 3.036 -11.518 1.00 85.75 97 GLU A C 1
ATOM 769 O O . GLU A 1 97 ? 12.447 3.193 -10.379 1.00 85.75 97 GLU A O 1
ATOM 774 N N . ARG A 1 98 ? 12.232 3.533 -12.583 1.00 87.00 98 ARG A N 1
ATOM 775 C CA . ARG A 1 98 ? 10.949 4.252 -12.459 1.00 87.00 98 ARG A CA 1
ATOM 776 C C . ARG A 1 98 ? 9.825 3.363 -11.945 1.00 87.00 98 ARG A C 1
ATOM 778 O O . ARG A 1 98 ? 9.114 3.771 -11.039 1.00 87.00 98 ARG A O 1
ATOM 785 N N . MET A 1 99 ? 9.678 2.151 -12.484 1.00 83.19 99 MET A N 1
ATOM 786 C CA . MET A 1 99 ? 8.658 1.212 -12.006 1.00 83.19 99 MET A CA 1
ATOM 787 C C . MET A 1 99 ? 8.844 0.889 -10.519 1.00 83.19 99 MET A C 1
ATOM 789 O O . MET A 1 99 ? 7.868 0.870 -9.775 1.00 83.19 99 MET A O 1
ATOM 793 N N . GLU A 1 100 ? 10.086 0.668 -10.084 1.00 83.06 100 GLU A N 1
ATOM 794 C CA . GLU A 1 100 ? 10.435 0.445 -8.679 1.00 83.06 100 GLU A CA 1
ATOM 795 C C . GLU A 1 100 ? 10.077 1.654 -7.807 1.00 83.06 100 GLU A C 1
ATOM 797 O O . GLU A 1 100 ? 9.427 1.494 -6.774 1.00 83.06 100 GLU A O 1
ATOM 802 N N . ALA A 1 101 ? 10.425 2.866 -8.246 1.00 88.19 101 ALA A N 1
ATOM 803 C CA . ALA A 1 101 ? 10.081 4.093 -7.535 1.00 88.19 101 ALA A CA 1
ATOM 804 C C . ALA A 1 101 ? 8.560 4.280 -7.393 1.00 88.19 101 ALA A C 1
ATOM 806 O O . ALA A 1 101 ? 8.084 4.586 -6.300 1.00 88.19 101 ALA A O 1
ATOM 807 N N . THR A 1 102 ? 7.787 4.039 -8.460 1.00 88.44 102 THR A N 1
ATOM 808 C CA . THR A 1 102 ? 6.317 4.123 -8.436 1.00 88.44 102 THR A CA 1
ATOM 809 C C . THR A 1 102 ? 5.715 3.128 -7.440 1.00 88.44 102 THR A C 1
ATOM 811 O O . THR A 1 102 ? 4.825 3.480 -6.669 1.00 88.44 102 THR A O 1
ATOM 814 N N . LEU A 1 103 ? 6.212 1.889 -7.407 1.00 83.56 103 LEU A N 1
ATOM 815 C CA . LEU A 1 103 ? 5.720 0.865 -6.480 1.00 83.56 103 LEU A CA 1
ATOM 816 C C . LEU A 1 103 ? 6.072 1.177 -5.030 1.00 83.56 103 LEU A C 1
ATOM 818 O O . LEU A 1 103 ? 5.237 0.997 -4.146 1.00 83.56 103 LEU A O 1
ATOM 822 N N . ARG A 1 104 ? 7.280 1.694 -4.792 1.00 85.38 104 ARG A N 1
ATOM 823 C CA . ARG A 1 104 ? 7.687 2.162 -3.469 1.00 85.38 104 ARG A CA 1
ATOM 824 C C . ARG A 1 104 ? 6.794 3.302 -2.982 1.00 85.38 104 ARG A C 1
ATOM 826 O O . ARG A 1 104 ? 6.339 3.259 -1.848 1.00 85.38 104 ARG A O 1
ATOM 833 N N . ALA A 1 105 ? 6.460 4.256 -3.851 1.00 89.62 105 ALA A N 1
ATOM 834 C CA . ALA A 1 105 ? 5.534 5.334 -3.509 1.00 89.62 105 ALA A CA 1
ATOM 835 C C . ALA A 1 105 ? 4.129 4.812 -3.146 1.00 89.62 105 ALA A C 1
ATOM 837 O O . ALA A 1 105 ? 3.523 5.292 -2.190 1.00 89.62 105 ALA A O 1
ATOM 838 N N . MET A 1 106 ? 3.621 3.797 -3.857 1.00 87.94 106 MET A N 1
ATOM 839 C CA . MET A 1 106 ? 2.350 3.149 -3.497 1.00 87.94 106 MET A CA 1
ATOM 840 C C . MET A 1 106 ? 2.419 2.473 -2.119 1.00 87.94 106 MET A C 1
ATOM 842 O O . MET A 1 106 ? 1.463 2.557 -1.351 1.00 87.94 106 MET A O 1
ATOM 846 N N . GLN A 1 107 ? 3.547 1.836 -1.791 1.00 86.19 107 GLN A N 1
ATOM 847 C CA . GLN A 1 107 ? 3.775 1.222 -0.480 1.00 86.19 107 GLN A CA 1
ATOM 848 C C . GLN A 1 107 ? 3.868 2.265 0.642 1.00 86.19 107 GLN A C 1
ATOM 850 O O . GLN A 1 107 ? 3.334 2.051 1.731 1.00 86.19 107 GLN A O 1
ATOM 855 N N . ASP A 1 108 ? 4.536 3.390 0.389 1.00 89.50 108 ASP A N 1
ATOM 856 C CA . ASP A 1 108 ? 4.636 4.486 1.350 1.00 89.50 108 ASP A CA 1
ATOM 857 C C . ASP A 1 108 ? 3.246 5.083 1.628 1.00 89.50 108 ASP A C 1
ATOM 859 O O . ASP A 1 108 ? 2.894 5.306 2.787 1.00 89.50 108 ASP A O 1
ATOM 863 N N . ASN A 1 109 ? 2.417 5.257 0.589 1.00 91.12 109 ASN A N 1
ATOM 864 C CA . ASN A 1 109 ? 1.025 5.689 0.740 1.00 91.12 109 ASN A CA 1
ATOM 865 C C . ASN A 1 109 ? 0.203 4.703 1.583 1.00 91.12 109 ASN A C 1
ATOM 867 O O . ASN A 1 109 ? -0.545 5.130 2.461 1.00 91.12 109 ASN A O 1
ATOM 871 N N . ASP A 1 110 ? 0.343 3.400 1.329 1.00 89.62 110 ASP A N 1
ATOM 872 C CA . ASP A 1 110 ? -0.357 2.349 2.077 1.00 89.62 110 ASP A CA 1
ATOM 873 C C . ASP A 1 110 ? 0.079 2.323 3.552 1.00 89.62 110 ASP A C 1
ATOM 875 O O . ASP A 1 110 ? -0.754 2.304 4.455 1.00 89.62 110 ASP A O 1
ATOM 879 N N . SER A 1 111 ? 1.382 2.466 3.809 1.00 89.81 111 SER A N 1
ATOM 880 C CA . SER A 1 111 ? 1.938 2.546 5.166 1.00 89.81 111 SER A CA 1
ATOM 881 C C . SER A 1 111 ? 1.427 3.775 5.926 1.00 89.81 111 SER A C 1
ATOM 883 O O . SER A 1 111 ? 1.089 3.679 7.103 1.00 89.81 111 SER A O 1
ATOM 885 N N . GLN A 1 112 ? 1.334 4.934 5.266 1.00 91.94 112 GLN A N 1
ATOM 886 C CA . GLN A 1 112 ? 0.751 6.141 5.864 1.00 91.94 112 GLN A CA 1
ATOM 887 C C . GLN A 1 112 ? -0.737 5.963 6.179 1.00 91.94 112 GLN A C 1
ATOM 889 O O . GLN A 1 112 ? -1.203 6.411 7.226 1.00 91.94 112 GLN A O 1
ATOM 894 N N . ALA A 1 113 ? -1.478 5.308 5.286 1.00 91.38 113 ALA A N 1
ATOM 895 C CA . ALA A 1 113 ? -2.896 5.043 5.474 1.00 91.38 113 ALA A CA 1
ATOM 896 C C . ALA A 1 113 ? -3.134 4.079 6.650 1.00 91.38 113 ALA A C 1
ATOM 898 O O . ALA A 1 113 ? -4.017 4.327 7.471 1.00 91.38 113 ALA A O 1
ATOM 899 N N . TYR A 1 114 ? -2.293 3.048 6.790 1.00 90.88 114 TYR A N 1
ATOM 900 C CA . TYR A 1 114 ? -2.302 2.152 7.945 1.00 90.88 114 TYR A CA 1
ATOM 901 C C . TYR A 1 114 ? -2.029 2.894 9.259 1.00 90.88 114 TYR A C 1
ATOM 903 O O . TYR A 1 114 ? -2.773 2.715 10.218 1.00 90.88 114 TYR A O 1
ATOM 911 N N . LEU A 1 115 ? -1.008 3.758 9.314 1.00 92.31 115 LEU A N 1
ATOM 912 C CA . LEU A 1 115 ? -0.704 4.526 10.529 1.00 92.31 115 LEU A CA 1
ATOM 913 C C . LEU A 1 115 ? -1.885 5.415 10.946 1.00 92.31 115 LEU A C 1
ATOM 915 O O . LEU A 1 115 ? -2.240 5.452 12.121 1.00 92.31 115 LEU A O 1
ATOM 919 N N . ALA A 1 116 ? -2.546 6.065 9.984 1.00 92.69 116 ALA A N 1
ATOM 920 C CA . ALA A 1 116 ? -3.749 6.852 10.252 1.00 92.69 116 ALA A CA 1
ATOM 921 C C . ALA A 1 116 ? -4.917 5.989 10.768 1.00 92.69 116 ALA A C 1
ATOM 923 O O . ALA A 1 116 ? -5.668 6.417 11.641 1.00 92.69 116 ALA A O 1
ATOM 924 N N . ALA A 1 117 ? -5.071 4.767 10.256 1.00 91.75 117 ALA A N 1
ATOM 925 C CA . ALA A 1 117 ? -6.073 3.821 10.741 1.00 91.75 117 ALA A CA 1
ATOM 926 C C . ALA A 1 117 ? -5.747 3.291 12.147 1.00 91.75 117 ALA A C 1
ATOM 928 O O . ALA A 1 117 ? -6.641 3.158 12.984 1.00 91.75 117 ALA A O 1
ATOM 929 N N . GLU A 1 118 ? -4.471 3.043 12.441 1.00 92.62 118 GLU A N 1
ATOM 930 C CA . GLU A 1 118 ? -4.005 2.579 13.746 1.00 92.62 118 GLU A CA 1
ATOM 931 C C . GLU A 1 118 ? -4.270 3.606 14.860 1.00 92.62 118 GLU A C 1
ATOM 933 O O . GLU A 1 118 ? -4.613 3.226 15.982 1.00 92.62 118 GLU A O 1
ATOM 938 N N . GLU A 1 119 ? -4.174 4.906 14.565 1.00 93.31 119 GLU A N 1
ATOM 939 C CA . GLU A 1 119 ? -4.512 5.980 15.513 1.00 93.31 119 GLU A CA 1
ATOM 940 C C . GLU A 1 119 ? -5.989 5.971 15.936 1.00 93.31 119 GLU A C 1
ATOM 942 O O . GLU A 1 119 ? -6.324 6.400 17.041 1.00 93.31 119 GLU A O 1
ATOM 947 N N . LEU A 1 120 ? -6.875 5.448 15.085 1.00 91.62 120 LEU A N 1
ATOM 948 C CA . LEU A 1 120 ? -8.309 5.321 15.361 1.00 91.62 120 LEU A CA 1
ATOM 949 C C . LEU A 1 120 ? -8.654 4.036 16.128 1.00 91.62 120 LEU A C 1
ATOM 951 O O . LEU A 1 120 ? -9.786 3.876 16.597 1.00 91.62 120 LEU A O 1
ATOM 955 N N . MET A 1 121 ? -7.706 3.103 16.237 1.00 92.38 121 MET A N 1
ATOM 956 C CA . MET A 1 121 ? -7.875 1.837 16.941 1.00 92.38 121 MET A CA 1
ATOM 957 C C . MET A 1 121 ? -7.574 1.973 18.431 1.00 92.38 121 MET A C 1
ATOM 959 O O . MET A 1 121 ? -6.706 2.729 18.869 1.00 92.38 121 MET A O 1
ATOM 963 N N . THR A 1 122 ? -8.265 1.169 19.232 1.00 93.25 122 THR A N 1
ATOM 964 C CA . THR A 1 122 ? -7.960 1.024 20.659 1.00 93.25 122 THR A CA 1
ATOM 965 C C . THR A 1 122 ? -6.692 0.196 20.867 1.00 93.25 122 THR A C 1
ATOM 967 O O . THR A 1 122 ? -6.327 -0.630 20.029 1.00 93.25 122 THR A O 1
ATOM 970 N N . ASP A 1 123 ? -6.040 0.344 22.021 1.00 92.38 123 ASP A N 1
ATOM 971 C CA . ASP A 1 123 ? -4.818 -0.412 22.338 1.00 92.38 123 ASP A CA 1
ATOM 972 C C . ASP A 1 123 ? -5.033 -1.933 22.382 1.00 92.38 123 ASP A C 1
ATOM 974 O O . ASP A 1 123 ? -4.089 -2.689 22.171 1.00 92.38 123 ASP A O 1
ATOM 978 N N . ALA A 1 124 ? -6.272 -2.392 22.589 1.00 90.69 124 ALA A N 1
ATOM 979 C CA . ALA A 1 124 ? -6.633 -3.806 22.504 1.00 90.69 124 ALA A CA 1
ATOM 980 C C . ALA A 1 124 ? -6.718 -4.321 21.053 1.00 90.69 124 ALA A C 1
ATOM 982 O O . ALA A 1 124 ? -6.478 -5.500 20.809 1.00 90.69 124 ALA A O 1
ATOM 983 N N . GLN A 1 125 ? -7.036 -3.450 20.089 1.00 91.62 125 GLN A N 1
ATOM 984 C CA . GLN A 1 125 ? -7.188 -3.795 18.668 1.00 91.62 125 GLN A CA 1
ATOM 985 C C . GLN A 1 125 ? -5.850 -3.762 17.916 1.00 91.62 125 GLN A C 1
ATOM 987 O O . GLN A 1 125 ? -5.611 -4.579 17.024 1.00 91.62 125 GLN A O 1
ATOM 992 N N . LYS A 1 126 ? -4.951 -2.846 18.303 1.00 92.50 126 LYS A N 1
ATOM 993 C CA . LYS A 1 126 ? -3.652 -2.629 17.644 1.00 92.50 126 LYS A CA 1
ATOM 994 C C . 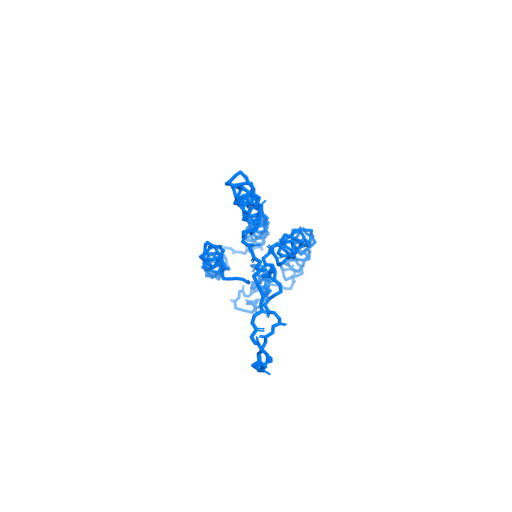LYS A 1 126 ? -2.792 -3.893 17.494 1.00 92.50 126 LYS A C 1
ATOM 996 O O . LYS A 1 126 ? -2.239 -4.068 16.413 1.00 92.50 126 LYS A O 1
ATOM 1001 N N . PRO A 1 127 ? -2.654 -4.794 18.490 1.00 93.25 127 PRO A N 1
ATOM 1002 C CA . PRO A 1 127 ? -1.798 -5.971 18.348 1.00 93.25 127 PRO A CA 1
ATOM 1003 C C . PRO A 1 127 ? -2.219 -6.869 17.183 1.00 93.25 127 PRO A C 1
ATOM 1005 O O . PRO A 1 127 ? -1.377 -7.258 16.378 1.00 93.25 127 PRO A O 1
ATOM 1008 N N . ARG A 1 128 ? -3.525 -7.138 17.051 1.00 90.19 128 ARG A N 1
ATOM 1009 C CA . ARG A 1 128 ? -4.042 -7.986 15.972 1.00 90.19 128 ARG A CA 1
ATOM 1010 C C . ARG A 1 128 ? -3.995 -7.277 14.619 1.00 90.19 128 ARG A C 1
ATOM 1012 O O . ARG A 1 128 ? -3.621 -7.890 13.626 1.00 90.19 128 ARG A O 1
ATOM 1019 N N . ALA A 1 129 ? -4.291 -5.978 14.587 1.00 90.56 129 ALA A N 1
ATOM 1020 C CA . ALA A 1 129 ? -4.179 -5.174 13.370 1.00 90.56 129 ALA A CA 1
ATOM 1021 C C . ALA A 1 129 ? -2.737 -5.112 12.837 1.00 90.56 129 ALA A C 1
ATOM 1023 O O . ALA A 1 129 ? -2.520 -5.259 11.635 1.00 90.56 129 ALA A O 1
ATOM 1024 N N . ARG A 1 130 ? -1.746 -4.972 13.729 1.00 91.56 130 ARG A N 1
ATOM 1025 C CA . ARG A 1 130 ? -0.317 -5.004 13.376 1.00 91.56 130 ARG A CA 1
ATOM 1026 C C . ARG A 1 130 ? 0.094 -6.329 12.764 1.00 91.56 130 ARG A C 1
ATOM 1028 O O . ARG A 1 130 ? 0.894 -6.338 11.833 1.00 91.56 130 ARG A O 1
ATOM 1035 N N . GLU A 1 131 ? -0.413 -7.432 13.299 1.00 91.50 131 GLU A N 1
ATOM 1036 C CA . GLU A 1 131 ? -0.110 -8.766 12.787 1.00 91.50 131 GLU A CA 1
ATOM 1037 C C . GLU A 1 131 ? -0.632 -8.938 11.357 1.00 91.50 131 GLU A C 1
ATOM 1039 O O . GLU A 1 131 ? 0.149 -9.281 10.470 1.00 91.50 131 GLU A O 1
ATOM 1044 N N . LEU A 1 132 ? -1.903 -8.598 11.118 1.00 89.19 132 LEU A N 1
ATOM 1045 C CA . LEU A 1 132 ? -2.513 -8.629 9.783 1.00 89.19 132 LEU A CA 1
ATOM 1046 C C . LEU A 1 132 ? -1.760 -7.724 8.798 1.00 89.19 132 LEU A C 1
ATOM 1048 O O . LEU A 1 132 ? -1.419 -8.142 7.695 1.00 89.19 132 LEU A O 1
ATOM 1052 N N . PHE A 1 133 ? -1.422 -6.502 9.218 1.00 87.25 133 PHE A N 1
ATOM 1053 C CA . PHE A 1 133 ? -0.652 -5.576 8.389 1.00 87.25 133 PHE A CA 1
ATOM 1054 C C . PHE A 1 133 ? 0.748 -6.100 8.056 1.00 87.25 133 PHE A C 1
ATOM 1056 O O . PHE A 1 133 ? 1.223 -5.944 6.932 1.00 87.25 133 PHE A O 1
ATOM 1063 N N . SER A 1 134 ? 1.421 -6.721 9.025 1.00 87.06 134 SER A N 1
ATOM 1064 C CA . SER A 1 134 ? 2.777 -7.242 8.831 1.00 87.06 134 SER A CA 1
ATOM 1065 C C . SER A 1 134 ? 2.783 -8.397 7.830 1.00 87.06 134 SER A C 1
ATOM 1067 O O . SER A 1 134 ? 3.630 -8.409 6.941 1.00 87.06 134 SER A O 1
ATOM 1069 N N . GLN A 1 135 ? 1.803 -9.302 7.918 1.00 86.94 135 GLN A N 1
ATOM 1070 C CA . GLN A 1 135 ? 1.633 -10.408 6.970 1.00 86.94 135 GLN A CA 1
ATOM 1071 C C . GLN A 1 135 ? 1.397 -9.902 5.544 1.00 86.94 135 GLN A C 1
ATOM 1073 O O . GLN A 1 135 ? 2.065 -10.336 4.607 1.00 86.94 135 GLN A O 1
ATOM 1078 N N . GLU A 1 136 ? 0.512 -8.924 5.371 1.00 82.94 136 GLU A N 1
ATOM 1079 C CA . GLU A 1 136 ? 0.225 -8.370 4.045 1.00 82.94 136 GLU A CA 1
ATOM 1080 C C . GLU A 1 136 ? 1.398 -7.587 3.466 1.00 82.94 136 GLU A C 1
ATOM 1082 O O . GLU A 1 136 ? 1.709 -7.686 2.277 1.00 82.94 136 GLU A O 1
ATOM 1087 N N . ARG A 1 137 ? 2.120 -6.854 4.315 1.00 81.88 137 ARG A N 1
ATOM 1088 C CA . ARG A 1 137 ? 3.345 -6.170 3.909 1.00 81.88 137 ARG A CA 1
ATOM 1089 C C . ARG A 1 137 ? 4.416 -7.162 3.461 1.00 81.88 137 ARG A C 1
ATOM 1091 O O . ARG A 1 137 ? 5.114 -6.883 2.487 1.00 81.88 137 ARG A O 1
ATOM 1098 N N . GLU A 1 138 ? 4.562 -8.292 4.144 1.00 84.62 138 GLU A N 1
ATOM 1099 C CA . GLU A 1 138 ? 5.480 -9.361 3.742 1.00 84.62 138 GLU A CA 1
ATOM 1100 C C . GLU A 1 138 ? 5.059 -9.995 2.411 1.00 84.62 138 GLU A C 1
ATOM 1102 O O . GLU A 1 138 ? 5.886 -10.061 1.499 1.00 84.62 138 GLU A O 1
ATOM 1107 N N 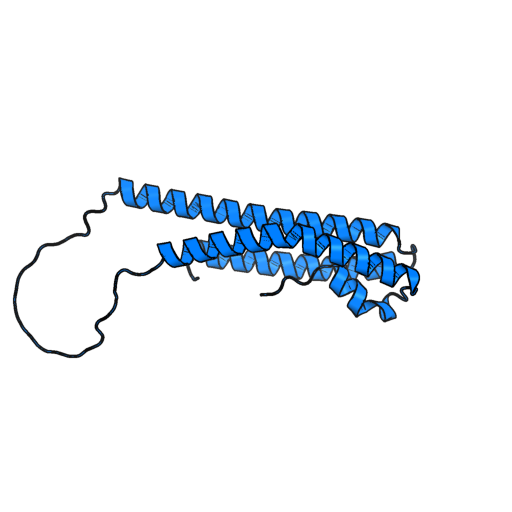. ASN A 1 139 ? 3.776 -10.338 2.247 1.00 81.56 139 ASN A N 1
ATOM 1108 C CA . ASN A 1 139 ? 3.218 -10.846 0.988 1.00 81.56 139 ASN A CA 1
ATOM 1109 C C . ASN A 1 139 ? 3.498 -9.889 -0.177 1.00 81.56 139 ASN A C 1
ATOM 1111 O O . ASN A 1 139 ? 3.921 -10.298 -1.262 1.00 81.56 139 ASN A O 1
ATOM 1115 N N . LEU A 1 140 ? 3.300 -8.591 0.046 1.00 74.69 140 LEU A N 1
ATOM 1116 C CA . LEU A 1 140 ? 3.567 -7.571 -0.954 1.00 74.69 140 LEU A CA 1
ATOM 1117 C C . LEU A 1 140 ? 5.059 -7.462 -1.283 1.00 74.69 140 LEU A C 1
ATOM 1119 O O . LEU A 1 140 ? 5.427 -7.379 -2.455 1.00 74.69 140 LEU A O 1
ATOM 1123 N N . LEU A 1 141 ? 5.928 -7.452 -0.271 1.00 78.19 141 LEU A N 1
ATOM 1124 C CA . LEU A 1 141 ? 7.377 -7.409 -0.471 1.00 78.19 141 LEU A CA 1
ATOM 1125 C C . LEU A 1 141 ? 7.867 -8.634 -1.246 1.00 78.19 141 LEU A C 1
ATOM 1127 O O . LEU A 1 141 ? 8.723 -8.503 -2.121 1.00 78.19 141 LEU A O 1
ATOM 1131 N N . GLU A 1 142 ? 7.313 -9.811 -0.971 1.00 82.88 142 GLU A N 1
ATOM 1132 C CA . GLU A 1 142 ? 7.620 -11.028 -1.714 1.00 82.88 142 GLU A CA 1
ATOM 1133 C C . GLU A 1 142 ? 7.162 -10.923 -3.174 1.00 82.88 142 GLU A C 1
ATOM 1135 O O . GLU A 1 142 ? 7.943 -11.209 -4.085 1.00 82.88 142 GLU A O 1
ATOM 1140 N N . GLN A 1 143 ? 5.952 -10.414 -3.424 1.00 74.75 143 GLN A N 1
ATOM 1141 C CA . GLN A 1 143 ? 5.462 -10.154 -4.781 1.00 74.75 143 GLN A CA 1
ATOM 1142 C C . GLN A 1 143 ? 6.339 -9.144 -5.529 1.00 74.75 143 GLN A C 1
ATOM 1144 O O . GLN A 1 143 ? 6.662 -9.357 -6.700 1.00 74.75 143 GLN A O 1
ATOM 1149 N N . LEU A 1 144 ? 6.761 -8.063 -4.867 1.00 72.00 144 LEU A N 1
ATOM 1150 C CA . LEU A 1 144 ? 7.685 -7.087 -5.438 1.00 72.00 144 LEU A CA 1
ATOM 1151 C C . LEU A 1 144 ? 9.029 -7.738 -5.754 1.00 72.00 144 LEU A C 1
ATOM 1153 O O . LEU A 1 144 ? 9.516 -7.589 -6.869 1.00 72.00 144 LEU A O 1
ATOM 1157 N N . ASN A 1 145 ? 9.604 -8.514 -4.837 1.00 75.88 145 ASN A N 1
ATOM 1158 C CA . ASN A 1 145 ? 10.860 -9.229 -5.064 1.00 75.88 145 ASN A CA 1
ATOM 1159 C C . ASN A 1 145 ? 10.760 -10.234 -6.220 1.00 75.88 145 ASN A C 1
ATOM 1161 O O . ASN A 1 145 ? 11.664 -10.302 -7.057 1.00 75.88 145 ASN A O 1
ATOM 1165 N N . ALA A 1 146 ? 9.656 -10.975 -6.321 1.00 78.19 146 ALA A N 1
ATOM 1166 C CA . ALA A 1 146 ? 9.389 -11.876 -7.440 1.00 78.19 146 ALA A CA 1
ATOM 1167 C C . ALA A 1 146 ? 9.289 -11.108 -8.768 1.00 78.19 146 ALA A C 1
ATOM 1169 O O . ALA A 1 146 ? 9.841 -11.527 -9.788 1.00 78.19 146 ALA A O 1
ATOM 1170 N N . MET A 1 147 ? 8.651 -9.942 -8.745 1.00 68.69 147 MET A N 1
ATOM 1171 C CA . MET A 1 147 ? 8.519 -9.041 -9.885 1.00 68.69 147 MET A CA 1
ATOM 1172 C C . MET A 1 147 ? 9.887 -8.439 -10.272 1.00 68.69 147 MET A C 1
ATOM 1174 O O . MET A 1 147 ? 10.282 -8.501 -11.433 1.00 68.69 147 MET A O 1
ATOM 1178 N N . HIS A 1 148 ? 10.715 -8.020 -9.310 1.00 66.62 148 HIS A N 1
ATOM 1179 C CA . HIS A 1 148 ? 12.117 -7.641 -9.533 1.00 66.62 148 HIS A CA 1
ATOM 1180 C C . HIS A 1 148 ? 12.938 -8.776 -10.156 1.00 66.62 148 HIS A C 1
ATOM 1182 O O . HIS A 1 148 ? 13.754 -8.543 -11.055 1.00 66.62 148 HIS A O 1
ATOM 1188 N N . TYR A 1 149 ? 12.722 -10.010 -9.704 1.00 72.25 149 TYR A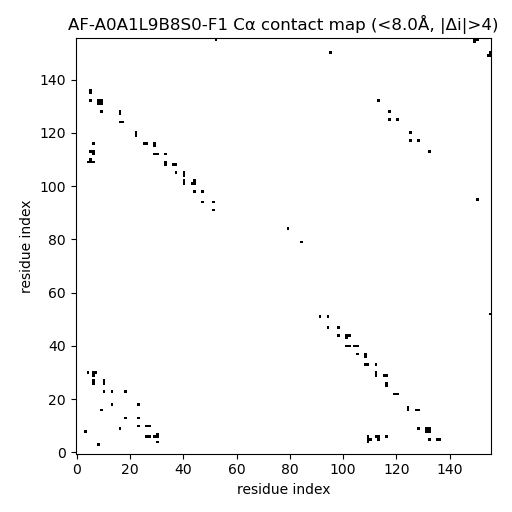 N 1
ATOM 1189 C CA . TYR A 1 149 ? 13.400 -11.187 -10.231 1.00 72.25 149 TYR A CA 1
ATOM 1190 C C . TYR A 1 149 ? 13.016 -11.464 -11.692 1.00 72.25 149 TYR A C 1
ATOM 1192 O O . TYR A 1 149 ? 13.900 -11.621 -12.539 1.00 72.25 149 TYR A O 1
ATOM 1200 N N . GLN A 1 150 ? 11.719 -11.438 -12.015 1.00 67.88 150 GLN A N 1
ATOM 1201 C CA . GLN A 1 150 ? 11.211 -11.539 -13.390 1.00 67.88 150 GLN A CA 1
ATOM 1202 C C . GLN A 1 150 ? 11.753 -10.401 -14.268 1.00 67.88 150 GLN A C 1
ATOM 1204 O O . GLN A 1 150 ? 12.186 -10.621 -15.401 1.00 67.88 150 GLN A O 1
ATOM 1209 N N . ILE A 1 151 ? 11.828 -9.184 -13.713 1.00 62.50 151 ILE A N 1
ATOM 1210 C CA . ILE A 1 151 ? 12.252 -7.973 -14.433 1.00 62.50 151 ILE A CA 1
ATOM 1211 C C . ILE A 1 151 ? 13.706 -8.130 -14.858 1.00 62.50 151 ILE A C 1
ATOM 1213 O O . ILE A 1 151 ? 14.076 -7.818 -15.998 1.00 62.50 151 ILE A O 1
ATOM 1217 N N . ARG A 1 152 ? 14.525 -8.633 -13.931 1.00 63.25 152 ARG A N 1
ATOM 1218 C CA . ARG A 1 152 ? 15.946 -8.880 -14.139 1.00 63.25 152 ARG A CA 1
ATOM 1219 C C . ARG A 1 152 ? 16.167 -9.995 -15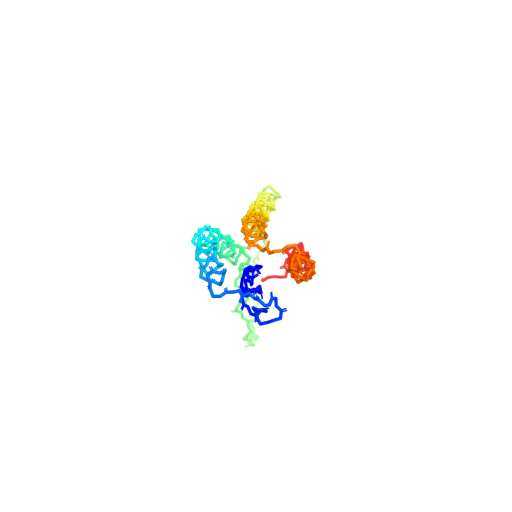.161 1.00 63.25 152 ARG A C 1
ATOM 1221 O O . ARG A 1 152 ? 17.047 -9.850 -16.006 1.00 63.25 152 ARG A O 1
ATOM 1228 N N . LYS A 1 153 ? 15.346 -11.050 -15.140 1.00 64.56 153 LYS A N 1
ATOM 1229 C CA . LYS A 1 153 ? 15.399 -12.136 -16.132 1.00 64.56 153 LYS A CA 1
ATOM 1230 C C . LYS A 1 153 ? 14.899 -11.743 -17.522 1.00 64.56 153 LYS A C 1
ATOM 1232 O O . LYS A 1 153 ? 15.356 -12.318 -18.500 1.00 64.56 153 LYS A O 1
ATOM 1237 N N . GLY A 1 154 ? 14.057 -10.715 -17.628 1.00 53.59 154 GLY A N 1
ATOM 1238 C CA . GLY A 1 154 ? 13.452 -10.313 -18.903 1.00 53.59 154 GLY A CA 1
ATOM 1239 C C . GLY A 1 154 ? 12.233 -11.146 -19.298 1.00 53.59 154 GLY A C 1
ATOM 1240 O O . GLY A 1 154 ? 11.765 -11.006 -20.424 1.00 53.59 154 GLY A O 1
ATOM 1241 N N . ASP A 1 155 ? 11.715 -11.951 -18.371 1.00 48.72 155 ASP A N 1
ATOM 1242 C CA . ASP A 1 155 ? 10.506 -12.751 -18.544 1.00 48.72 155 ASP A CA 1
ATOM 1243 C C . ASP A 1 155 ? 9.282 -11.879 -18.208 1.00 48.72 155 ASP A C 1
ATOM 1245 O O . ASP A 1 155 ? 8.852 -11.823 -17.056 1.00 48.72 155 ASP A O 1
ATOM 1249 N N . TYR A 1 156 ? 8.764 -11.147 -19.204 1.00 47.75 156 TYR A N 1
ATOM 1250 C CA . TYR A 1 156 ? 7.505 -10.380 -19.143 1.00 47.75 156 TYR A CA 1
ATOM 1251 C C . TYR A 1 156 ? 6.740 -10.391 -20.460 1.00 47.75 156 TYR A C 1
ATOM 1253 O O . TYR A 1 156 ? 7.390 -10.221 -21.518 1.00 47.75 156 TYR A O 1
#

Foldseek 3Di:
DDQQFLLNLCLVCCVVLVPDPVLNVVSVVLVVVLCVVLVVLVVVLVVLVVVLVVLPPDDDPDDPDDDDDDDDDDDDDDPQPPVNVVVSVVVLVVSVVSNVVSVVVSVVSSVVSLVVSLVVGDPVSNVVSVVSSVVSVVVVVVVVVVVVVCSVVVPD

Secondary structure (DSSP, 8-state):
-----HHHHHHHTTTTTT--HHHHHHHHHHHHHHHHHHHHHHHHHHHHHHHHHHHT--S----------------------HHHHHHHHHHHHHHHHHHHHHHHHHHHHHHHHHHHHHHTS-TTTHHHHHHHHHHHHHHHHHHHHHHHHHHHHT--